Protein AF-A0A2V9NQ85-F1 (afdb_monomer)

Mean predicted aligned error: 3.35 Å

Structure (mmCIF, N/CA/C/O backbone):
data_AF-A0A2V9NQ85-F1
#
_entry.id   AF-A0A2V9NQ85-F1
#
loop_
_atom_site.group_PDB
_atom_site.id
_atom_site.type_symbol
_atom_site.label_atom_id
_atom_site.label_alt_id
_atom_site.label_comp_id
_atom_site.label_asym_id
_atom_site.label_entity_id
_atom_site.label_seq_id
_atom_site.pdbx_PDB_ins_code
_atom_site.Cartn_x
_atom_site.Cartn_y
_atom_site.Cartn_z
_atom_site.occupancy
_atom_site.B_iso_or_equiv
_atom_site.auth_seq_id
_atom_site.auth_comp_id
_atom_site.auth_asym_id
_atom_site.auth_atom_id
_atom_site.pdbx_PDB_model_num
ATOM 1 N N . MET A 1 1 ? 23.728 6.946 3.227 1.00 63.66 1 MET A N 1
ATOM 2 C CA . MET A 1 1 ? 22.488 6.745 2.443 1.00 63.66 1 MET A CA 1
ATOM 3 C C . MET A 1 1 ? 21.326 6.677 3.409 1.00 63.66 1 MET A C 1
ATOM 5 O O . MET A 1 1 ? 21.463 5.985 4.409 1.00 63.66 1 MET A O 1
ATOM 9 N N . GLN A 1 2 ? 20.232 7.388 3.137 1.00 77.81 2 GLN A N 1
ATOM 10 C CA . GLN A 1 2 ? 19.022 7.276 3.953 1.00 77.81 2 GLN A CA 1
ATOM 11 C C . GLN A 1 2 ? 18.371 5.898 3.761 1.00 77.81 2 GLN A C 1
ATOM 13 O O . GLN A 1 2 ? 18.317 5.391 2.633 1.00 77.81 2 GLN A O 1
ATOM 18 N N . ASN A 1 3 ? 17.895 5.286 4.845 1.00 91.94 3 ASN A N 1
ATOM 19 C CA . ASN A 1 3 ? 17.065 4.080 4.767 1.00 91.94 3 ASN A CA 1
ATOM 20 C C . ASN A 1 3 ? 15.614 4.441 4.376 1.00 91.94 3 ASN A C 1
ATOM 22 O O . ASN A 1 3 ? 15.276 5.618 4.226 1.00 91.94 3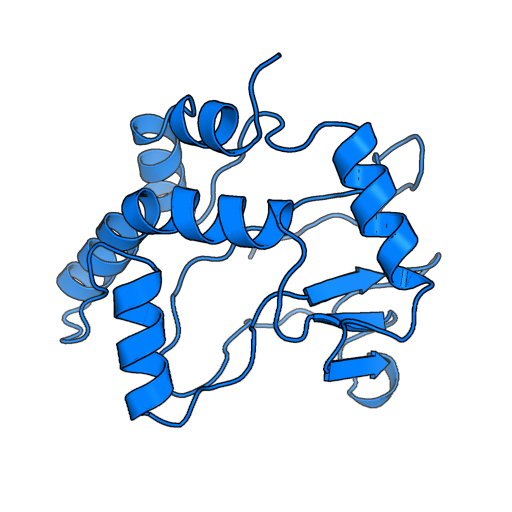 ASN A O 1
ATOM 26 N N . VAL A 1 4 ? 14.755 3.438 4.155 1.00 95.50 4 VAL A N 1
ATOM 27 C CA . VAL A 1 4 ? 13.366 3.695 3.727 1.00 95.50 4 VAL A CA 1
ATOM 28 C C . VAL A 1 4 ? 12.572 4.450 4.793 1.00 95.50 4 VAL A C 1
ATOM 30 O O . VAL A 1 4 ? 11.848 5.376 4.446 1.00 95.50 4 VAL A O 1
ATOM 33 N N . MET A 1 5 ? 12.780 4.141 6.076 1.00 96.12 5 MET A N 1
ATOM 34 C CA . MET A 1 5 ? 12.119 4.840 7.181 1.00 96.12 5 MET A CA 1
ATOM 35 C C . MET A 1 5 ? 12.434 6.337 7.161 1.00 96.12 5 MET A C 1
ATOM 37 O O . MET A 1 5 ? 11.526 7.153 7.242 1.00 96.12 5 MET A O 1
ATOM 41 N N . GLN A 1 6 ? 13.704 6.708 6.982 1.00 96.25 6 GLN A N 1
ATOM 42 C CA . GLN A 1 6 ? 14.136 8.105 6.911 1.00 96.25 6 GLN A CA 1
ATOM 43 C C . GLN A 1 6 ? 13.524 8.838 5.713 1.00 96.25 6 GLN A C 1
ATOM 45 O O . GLN A 1 6 ? 13.130 9.993 5.852 1.00 96.25 6 GLN A O 1
ATOM 50 N N . ARG A 1 7 ? 13.406 8.176 4.553 1.00 96.62 7 ARG A N 1
ATOM 51 C CA . ARG A 1 7 ? 12.732 8.762 3.382 1.00 96.62 7 ARG A CA 1
ATOM 52 C C . ARG A 1 7 ? 11.246 8.983 3.635 1.00 96.62 7 ARG A C 1
ATOM 54 O O . ARG A 1 7 ? 10.750 10.059 3.335 1.00 96.62 7 ARG A O 1
ATOM 61 N N . VAL A 1 8 ? 10.562 8.004 4.229 1.00 97.12 8 VAL A N 1
ATOM 62 C CA . VAL A 1 8 ? 9.136 8.103 4.580 1.00 97.12 8 VAL A CA 1
ATOM 63 C C . VAL A 1 8 ? 8.897 9.181 5.643 1.00 97.12 8 VAL A C 1
ATOM 65 O O . VAL A 1 8 ? 7.977 9.981 5.514 1.00 97.12 8 VAL A O 1
ATOM 68 N N . GLN A 1 9 ? 9.737 9.259 6.676 1.00 96.50 9 GLN A N 1
ATOM 69 C CA . GLN A 1 9 ? 9.652 10.300 7.708 1.00 96.50 9 GLN A CA 1
ATOM 70 C C . GLN A 1 9 ? 9.907 11.703 7.147 1.00 96.50 9 GLN A C 1
ATOM 72 O O . GLN A 1 9 ? 9.315 12.665 7.628 1.00 96.50 9 GLN A O 1
ATOM 77 N N . GLY A 1 10 ? 10.777 11.815 6.141 1.00 96.62 10 GLY A N 1
ATOM 78 C CA . GLY A 1 10 ? 11.121 13.074 5.481 1.00 96.62 10 GLY A CA 1
ATOM 79 C C . GLY A 1 10 ? 10.119 13.551 4.428 1.00 96.62 10 GLY A C 1
ATOM 80 O O . GLY A 1 10 ? 10.356 14.593 3.821 1.00 96.62 10 GLY A O 1
ATOM 81 N N . LEU A 1 11 ? 9.032 12.813 4.180 1.00 97.75 11 LEU A N 1
ATOM 82 C CA . LEU A 1 11 ? 7.970 13.255 3.278 1.00 97.75 11 LEU A CA 1
ATOM 83 C C . LEU A 1 11 ? 7.264 14.504 3.824 1.00 97.75 11 LEU A C 1
ATOM 85 O O . LEU A 1 11 ? 7.142 14.686 5.038 1.00 97.75 11 LEU A O 1
ATOM 89 N N . ASP A 1 12 ? 6.724 15.324 2.920 1.00 97.94 12 ASP A N 1
ATOM 90 C CA . ASP A 1 12 ? 5.837 16.438 3.269 1.00 97.94 12 ASP A CA 1
ATOM 91 C C . ASP A 1 12 ? 4.462 15.915 3.713 1.00 97.94 12 ASP A C 1
ATOM 93 O O 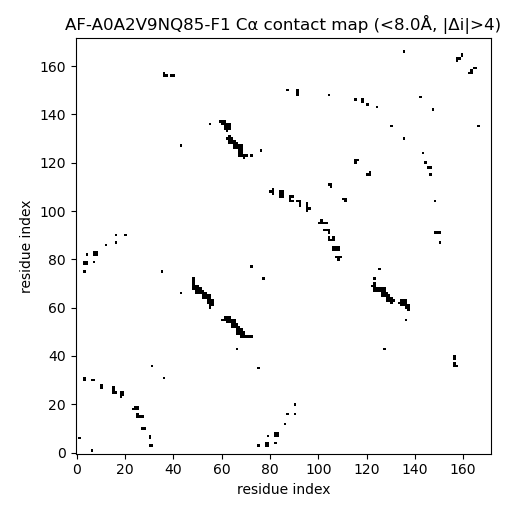. ASP A 1 12 ? 3.462 15.982 3.001 1.00 97.94 12 ASP A O 1
ATOM 97 N N . TRP A 1 13 ? 4.416 15.324 4.905 1.00 97.81 13 TRP A N 1
ATOM 98 C CA . TRP A 1 13 ? 3.191 14.776 5.472 1.00 97.81 13 TRP A CA 1
ATOM 99 C C . TRP A 1 13 ? 2.045 15.787 5.572 1.00 97.81 13 TRP A C 1
ATOM 101 O O . TRP A 1 13 ? 0.918 15.376 5.302 1.00 97.81 13 TRP A O 1
ATOM 111 N N . PRO A 1 14 ? 2.264 17.062 5.949 1.00 97.75 14 PRO A N 1
ATOM 112 C CA . PRO A 1 14 ? 1.222 18.080 5.853 1.00 97.75 14 PRO A CA 1
ATOM 113 C C . PRO A 1 14 ? 0.588 18.153 4.457 1.00 97.75 14 PRO A C 1
ATOM 115 O O . PRO A 1 14 ? -0.622 17.947 4.352 1.00 97.75 14 PRO A O 1
ATOM 118 N N . GLY A 1 15 ? 1.390 18.331 3.400 1.00 98.00 15 GLY A N 1
ATOM 119 C CA . GLY A 1 15 ? 0.887 18.413 2.025 1.00 98.00 15 GLY A CA 1
ATOM 120 C C . GLY A 1 15 ? 0.241 17.114 1.531 1.00 98.00 15 GLY A C 1
ATOM 121 O O . GLY A 1 15 ? -0.803 17.136 0.878 1.00 98.00 15 GLY A O 1
ATOM 122 N N . LEU A 1 16 ? 0.793 15.952 1.897 1.00 98.25 16 LEU A N 1
ATOM 123 C CA . LEU A 1 16 ? 0.200 14.654 1.552 1.00 98.25 16 LEU A CA 1
ATOM 124 C C . LEU A 1 16 ? -1.186 14.469 2.187 1.00 98.25 16 LEU A C 1
ATOM 126 O O . LEU A 1 16 ? -2.108 14.004 1.520 1.00 98.25 16 LEU A O 1
ATOM 130 N N . ARG A 1 17 ? -1.354 14.840 3.462 1.00 97.19 17 ARG A N 1
ATOM 131 C CA . ARG A 1 17 ? -2.651 14.746 4.154 1.00 97.19 17 ARG A CA 1
ATOM 132 C C . ARG A 1 17 ? -3.678 15.706 3.564 1.00 97.19 17 ARG A C 1
ATOM 134 O O . ARG A 1 17 ? -4.839 15.328 3.448 1.00 97.19 17 ARG A O 1
ATOM 141 N N . GLU A 1 18 ? -3.259 16.914 3.195 1.00 96.44 18 GLU A N 1
ATOM 142 C CA . GLU A 1 18 ? -4.117 17.889 2.516 1.00 96.44 18 GLU A CA 1
ATOM 143 C C . GLU A 1 18 ? -4.589 17.352 1.160 1.00 96.44 18 GLU A C 1
ATOM 145 O O . GLU A 1 18 ? -5.790 17.287 0.916 1.00 96.44 18 GLU A O 1
ATOM 150 N N . SER A 1 19 ? -3.677 16.827 0.333 1.00 97.69 19 SER A N 1
ATOM 151 C CA . SER A 1 19 ? -4.046 16.207 -0.948 1.00 97.69 19 SER A CA 1
ATOM 152 C C . SER A 1 19 ? -5.013 15.034 -0.767 1.00 97.69 19 SER A C 1
ATOM 154 O O . SER A 1 19 ? -5.989 14.933 -1.509 1.00 97.69 19 SER A O 1
ATOM 156 N N . ILE A 1 20 ? -4.792 14.168 0.232 1.00 97.19 20 ILE A N 1
ATOM 157 C CA . ILE A 1 20 ? -5.717 13.065 0.542 1.00 97.19 20 ILE A CA 1
ATOM 158 C C . ILE A 1 20 ? -7.100 13.606 0.930 1.00 97.19 20 ILE A C 1
ATOM 160 O O . ILE A 1 20 ? -8.105 13.068 0.476 1.00 97.19 20 ILE A O 1
ATOM 164 N N . GLN A 1 21 ? -7.170 14.671 1.732 1.00 93.31 21 GLN A N 1
ATOM 165 C CA . GLN A 1 21 ? -8.436 15.274 2.148 1.00 93.31 21 GLN A CA 1
ATOM 166 C C . GLN A 1 21 ? -9.206 15.903 0.978 1.00 93.31 21 GLN A C 1
ATOM 168 O O . GLN A 1 21 ? -10.430 15.809 0.942 1.00 93.31 21 GLN A O 1
ATOM 173 N N . GLU A 1 22 ? -8.511 16.560 0.051 1.00 94.56 22 GLU A N 1
ATOM 174 C CA . GLU A 1 22 ? -9.139 17.272 -1.067 1.00 94.56 22 GLU A CA 1
ATOM 175 C C . GLU A 1 22 ? -9.491 16.358 -2.243 1.00 94.56 22 GLU A C 1
ATOM 177 O O . GLU A 1 22 ? -10.507 16.564 -2.905 1.00 94.56 22 GLU A O 1
ATOM 182 N N . LYS A 1 23 ? -8.634 15.372 -2.531 1.00 95.19 23 LYS A N 1
ATOM 183 C CA . LYS A 1 23 ? -8.684 14.581 -3.772 1.00 95.19 23 LYS A CA 1
ATOM 184 C C . LYS A 1 23 ? -8.954 13.099 -3.542 1.00 95.19 23 LYS A C 1
ATOM 186 O O . LYS A 1 23 ? -9.164 12.374 -4.505 1.00 95.19 23 LYS A O 1
ATOM 191 N N . GLY A 1 24 ? -8.878 12.627 -2.299 1.00 94.56 24 GLY A N 1
ATOM 192 C CA . GLY A 1 24 ? -8.937 11.202 -1.962 1.00 94.56 24 GLY A CA 1
ATOM 193 C C . GLY A 1 24 ? -7.619 10.444 -2.170 1.00 94.56 24 GLY A C 1
ATOM 194 O O . GLY A 1 24 ? -7.551 9.258 -1.861 1.00 94.56 24 GLY A O 1
ATOM 195 N N . TYR A 1 25 ? -6.556 11.099 -2.655 1.00 97.38 25 TYR A N 1
ATOM 196 C CA . TYR A 1 25 ? -5.240 10.484 -2.858 1.00 97.38 25 TYR A CA 1
ATOM 197 C C . TYR A 1 25 ? -4.090 11.496 -2.764 1.00 97.38 25 TYR A C 1
ATOM 199 O O . TYR A 1 25 ? -4.280 12.712 -2.843 1.00 97.38 25 TYR A O 1
ATOM 207 N N . ALA A 1 26 ? -2.868 10.982 -2.633 1.00 97.56 26 ALA A N 1
ATOM 208 C CA . ALA A 1 26 ? -1.643 11.763 -2.754 1.00 97.56 26 ALA A CA 1
ATOM 209 C C . ALA A 1 26 ? -0.545 10.955 -3.452 1.00 97.56 26 ALA A C 1
ATOM 211 O O . ALA A 1 26 ? -0.527 9.726 -3.388 1.00 97.56 26 ALA A O 1
ATOM 212 N N . LEU A 1 27 ? 0.382 11.665 -4.093 1.00 96.94 27 LEU A N 1
ATOM 213 C CA . LEU A 1 27 ? 1.588 11.092 -4.683 1.00 96.94 27 LEU A CA 1
ATOM 214 C C . LEU A 1 27 ? 2.791 11.499 -3.841 1.00 96.94 27 LEU A C 1
ATOM 216 O O . LEU A 1 27 ? 2.928 12.664 -3.468 1.00 96.94 27 LEU A O 1
ATOM 220 N N . THR A 1 28 ? 3.671 10.546 -3.556 1.00 96.44 28 THR A N 1
ATOM 221 C CA . THR A 1 28 ? 4.931 10.810 -2.859 1.00 96.44 28 THR A CA 1
ATOM 222 C C . THR A 1 28 ? 6.082 10.867 -3.862 1.00 96.44 28 THR A C 1
ATOM 224 O O . THR A 1 28 ? 6.016 10.219 -4.909 1.00 96.44 28 THR A O 1
ATOM 227 N N . PRO A 1 29 ? 7.193 11.540 -3.526 1.00 95.00 29 PRO A N 1
ATOM 228 C CA . PRO A 1 29 ? 8.494 11.192 -4.084 1.00 95.00 29 PRO A CA 1
ATOM 229 C C . PRO A 1 29 ? 8.828 9.704 -3.877 1.00 95.00 29 PRO A C 1
ATOM 231 O O . PRO A 1 29 ? 8.170 8.992 -3.111 1.00 95.00 29 PRO A O 1
ATOM 234 N N . GLU A 1 30 ? 9.892 9.237 -4.524 1.00 94.38 30 GLU A N 1
ATOM 235 C CA . GLU A 1 30 ? 10.368 7.859 -4.391 1.00 94.38 30 GLU A CA 1
ATOM 236 C C . GLU A 1 30 ? 10.716 7.502 -2.935 1.00 94.38 30 GLU A C 1
ATOM 238 O O . GLU A 1 30 ? 11.624 8.065 -2.317 1.00 94.38 30 GLU A O 1
ATOM 243 N N . VAL A 1 31 ? 10.019 6.506 -2.386 1.00 96.00 31 VAL A N 1
ATOM 244 C CA . VAL A 1 31 ? 10.309 5.947 -1.052 1.00 96.00 31 VAL A CA 1
ATOM 245 C C . VAL A 1 31 ? 11.206 4.706 -1.127 1.00 96.00 31 VAL A C 1
ATOM 247 O O . VAL A 1 31 ? 11.989 4.426 -0.210 1.00 96.00 31 VAL A O 1
ATOM 250 N N . LEU A 1 32 ? 11.146 3.981 -2.244 1.00 96.88 32 LEU A N 1
ATOM 251 C CA . LEU A 1 32 ? 11.956 2.803 -2.533 1.00 96.88 32 LEU A CA 1
ATOM 252 C C . LEU A 1 32 ? 13.062 3.157 -3.522 1.00 96.88 32 LEU A C 1
ATOM 254 O O . LEU A 1 32 ? 12.835 3.842 -4.508 1.00 96.88 32 LEU A O 1
ATOM 258 N N . THR A 1 33 ? 14.266 2.649 -3.273 1.00 96.06 33 THR A N 1
ATOM 259 C CA . THR A 1 33 ? 15.340 2.693 -4.275 1.00 96.06 33 THR A CA 1
ATOM 260 C C . THR A 1 33 ? 15.120 1.635 -5.351 1.00 96.06 33 THR A C 1
ATOM 262 O O . THR A 1 33 ? 14.574 0.570 -5.062 1.00 96.06 33 THR A O 1
ATOM 265 N N . ALA A 1 34 ? 15.698 1.835 -6.537 1.00 95.50 34 ALA A N 1
ATOM 266 C CA . ALA A 1 34 ? 15.687 0.834 -7.607 1.00 95.50 34 ALA A CA 1
ATOM 267 C C . ALA A 1 34 ? 16.194 -0.554 -7.154 1.00 95.50 34 ALA A C 1
ATOM 269 O O . ALA A 1 34 ? 15.674 -1.583 -7.577 1.00 95.50 34 ALA A O 1
ATOM 270 N N . LYS A 1 35 ? 17.182 -0.607 -6.243 1.00 96.00 35 LYS A N 1
ATOM 271 C CA . LYS A 1 35 ? 17.661 -1.874 -5.659 1.00 96.00 35 LYS A CA 1
ATOM 272 C C . LYS A 1 35 ? 16.585 -2.560 -4.810 1.00 96.00 35 LYS A C 1
ATOM 274 O O . LYS A 1 35 ? 16.467 -3.778 -4.863 1.00 96.00 35 LYS A O 1
ATOM 279 N N . GLN A 1 36 ? 15.827 -1.799 -4.021 1.00 97.12 36 GLN A N 1
ATOM 280 C CA . GLN A 1 36 ? 14.734 -2.345 -3.212 1.00 97.12 36 GLN A CA 1
ATOM 281 C C . GLN A 1 36 ? 13.558 -2.782 -4.089 1.00 97.12 36 GLN A C 1
ATOM 283 O O . GLN A 1 36 ? 13.001 -3.841 -3.826 1.00 97.12 36 GLN A O 1
ATOM 288 N N . CYS A 1 37 ? 13.229 -2.027 -5.144 1.00 97.69 37 CYS A N 1
ATOM 289 C CA . CYS A 1 37 ? 12.210 -2.430 -6.115 1.00 97.69 37 CYS A CA 1
ATOM 290 C C . CYS A 1 37 ? 12.574 -3.766 -6.770 1.00 97.69 37 CYS A C 1
ATOM 292 O O . CYS A 1 37 ? 11.791 -4.705 -6.680 1.00 97.69 37 CYS A O 1
ATOM 294 N N . ARG A 1 38 ? 13.796 -3.901 -7.308 1.00 96.12 38 ARG A N 1
ATOM 295 C CA . ARG A 1 38 ? 14.276 -5.173 -7.880 1.00 96.12 38 ARG A CA 1
ATOM 296 C C . ARG A 1 38 ? 14.216 -6.326 -6.884 1.00 96.12 38 ARG A C 1
ATOM 298 O O . ARG A 1 38 ? 13.689 -7.377 -7.215 1.00 96.12 38 ARG A O 1
ATOM 305 N N . GLY A 1 39 ? 14.676 -6.105 -5.651 1.00 96.12 39 GLY A N 1
ATOM 306 C CA . GLY A 1 39 ? 14.614 -7.132 -4.612 1.00 96.12 39 GLY A CA 1
ATOM 307 C C . GLY A 1 39 ? 13.185 -7.589 -4.302 1.00 96.12 39 GLY A C 1
ATOM 308 O O . GLY A 1 39 ? 12.976 -8.769 -4.063 1.00 96.12 39 GLY A O 1
ATOM 309 N N . LEU A 1 40 ? 12.194 -6.690 -4.334 1.00 96.94 40 LEU A N 1
ATOM 310 C CA . LEU A 1 40 ? 10.783 -7.053 -4.161 1.00 96.94 40 LEU A CA 1
ATOM 311 C C . LEU A 1 40 ? 10.209 -7.780 -5.384 1.00 96.94 40 LEU A C 1
ATOM 313 O O . LEU A 1 40 ? 9.452 -8.730 -5.208 1.00 96.94 40 LEU A O 1
ATOM 317 N N . VAL A 1 41 ? 10.581 -7.369 -6.600 1.00 96.06 41 VAL A N 1
ATOM 318 C CA . VAL A 1 41 ? 10.183 -8.045 -7.848 1.00 96.06 41 VAL A CA 1
ATOM 319 C C . VAL A 1 41 ? 10.708 -9.481 -7.877 1.00 96.06 41 VAL A C 1
ATOM 321 O O . VAL A 1 41 ? 9.953 -10.405 -8.166 1.00 96.06 41 VAL A O 1
ATOM 324 N N . GLU A 1 42 ? 11.972 -9.691 -7.500 1.00 95.38 42 GLU A N 1
ATOM 325 C CA . GLU A 1 42 ? 12.601 -11.017 -7.442 1.00 95.38 42 GLU A CA 1
ATOM 326 C C . GLU A 1 42 ? 11.866 -11.978 -6.492 1.00 95.38 42 GLU A C 1
ATOM 328 O O . GLU A 1 42 ? 11.811 -13.178 -6.761 1.00 95.38 42 GLU A O 1
ATOM 333 N N . LEU A 1 43 ? 11.228 -11.469 -5.425 1.00 94.69 43 LEU A N 1
ATOM 334 C CA . LEU A 1 43 ? 10.423 -12.305 -4.529 1.00 94.69 43 LEU A CA 1
ATOM 335 C C . LEU A 1 43 ? 9.227 -12.939 -5.239 1.00 94.69 43 LEU A C 1
ATOM 337 O O . LEU A 1 43 ? 8.819 -14.017 -4.829 1.00 94.69 43 LEU A O 1
ATOM 341 N N . TYR A 1 44 ? 8.669 -12.333 -6.294 1.00 91.75 44 TYR A N 1
ATOM 342 C CA . TYR A 1 44 ? 7.508 -12.902 -6.987 1.00 91.75 44 TYR A CA 1
ATOM 343 C C . TYR A 1 44 ? 7.787 -14.310 -7.538 1.00 91.75 44 TYR A C 1
ATOM 345 O O . TYR A 1 44 ? 6.904 -15.172 -7.511 1.00 91.75 44 TYR A O 1
ATOM 353 N N . GLY A 1 45 ? 9.023 -14.560 -7.985 1.00 89.19 45 GLY A N 1
ATOM 354 C CA . GLY A 1 45 ? 9.475 -15.864 -8.480 1.00 89.19 45 GLY A CA 1
ATOM 355 C C . GLY A 1 45 ? 9.696 -16.915 -7.387 1.00 89.19 45 GLY A C 1
ATOM 356 O O . GLY A 1 45 ? 9.864 -18.091 -7.700 1.00 89.19 45 GLY A O 1
ATOM 357 N N . CYS A 1 46 ? 9.677 -16.519 -6.114 1.00 87.31 46 CYS A N 1
ATOM 358 C CA . CYS A 1 46 ? 9.806 -17.419 -4.976 1.00 87.31 46 CYS A CA 1
ATOM 359 C C . CYS A 1 46 ? 8.422 -17.879 -4.494 1.00 87.31 46 CYS A C 1
ATOM 361 O O . CYS A 1 46 ? 7.498 -17.080 -4.333 1.00 87.31 46 CYS A O 1
ATOM 363 N N . ASP A 1 47 ? 8.280 -19.171 -4.194 1.00 79.19 47 ASP A N 1
ATOM 364 C CA . ASP A 1 47 ? 7.052 -19.700 -3.577 1.00 79.19 47 ASP A CA 1
ATOM 365 C C . ASP A 1 47 ? 7.033 -19.523 -2.050 1.00 79.19 47 ASP A C 1
ATOM 367 O O . ASP A 1 47 ? 5.978 -19.564 -1.420 1.00 79.19 47 ASP A O 1
ATOM 371 N N . GLN A 1 48 ? 8.197 -19.296 -1.436 1.00 87.50 48 GLN A N 1
ATOM 372 C CA . GLN A 1 48 ? 8.313 -19.039 -0.001 1.00 87.50 48 GLN A CA 1
ATOM 373 C C . GLN A 1 48 ? 7.984 -17.578 0.332 1.00 87.50 48 GLN A C 1
ATOM 375 O O . GLN A 1 48 ? 8.295 -16.670 -0.434 1.00 87.50 48 GLN A O 1
ATOM 380 N N . GLY A 1 49 ? 7.395 -17.344 1.509 1.00 92.50 49 GLY A N 1
ATOM 381 C CA . GLY A 1 49 ? 7.082 -15.996 2.002 1.00 92.50 49 GLY A CA 1
ATOM 382 C C . GLY A 1 49 ? 5.721 -15.449 1.565 1.00 92.50 49 GLY A C 1
ATOM 383 O O . GLY A 1 49 ? 5.402 -14.303 1.877 1.00 92.50 49 GLY A O 1
ATOM 384 N N . PHE A 1 50 ? 4.899 -16.262 0.896 1.00 96.69 50 PHE A N 1
ATOM 385 C CA . PHE A 1 50 ? 3.523 -15.926 0.539 1.00 96.69 50 PHE A CA 1
ATOM 386 C C . PHE A 1 50 ? 2.548 -16.936 1.133 1.00 96.69 50 PHE A C 1
ATOM 388 O O . PHE A 1 50 ? 2.774 -18.142 1.078 1.00 96.69 50 PHE A O 1
ATOM 395 N N . ARG A 1 51 ? 1.424 -16.450 1.665 1.00 95.44 51 ARG A N 1
ATOM 396 C CA . ARG A 1 51 ? 0.378 -17.319 2.230 1.00 95.44 51 ARG A CA 1
ATOM 397 C C . ARG A 1 51 ? -0.668 -17.751 1.208 1.00 95.44 51 ARG A C 1
ATOM 399 O O . ARG A 1 51 ? -1.434 -18.676 1.463 1.00 95.44 51 ARG A O 1
ATOM 406 N N . SER A 1 52 ? -0.774 -17.032 0.094 1.00 94.06 52 SER A N 1
ATOM 407 C CA . SER A 1 52 ? -1.723 -17.346 -0.970 1.00 94.06 52 SER A CA 1
ATOM 408 C C . SER A 1 52 ? -1.337 -16.665 -2.275 1.00 94.06 52 SER A C 1
ATOM 410 O O . SER A 1 52 ? -0.856 -15.533 -2.278 1.00 94.06 52 SER A O 1
ATOM 412 N N . HIS A 1 53 ? -1.628 -17.345 -3.380 1.00 94.94 53 HIS A N 1
ATOM 413 C CA . HIS A 1 53 ? -1.475 -16.861 -4.750 1.00 94.94 53 HIS A CA 1
ATOM 414 C C . HIS A 1 53 ? -2.841 -16.874 -5.423 1.00 94.94 53 HIS A C 1
ATOM 416 O O . HIS A 1 53 ? -3.546 -17.884 -5.400 1.00 94.94 53 HIS A O 1
ATOM 422 N N . ILE A 1 54 ? -3.227 -15.735 -5.978 1.00 92.94 54 ILE A N 1
ATOM 423 C CA . ILE A 1 54 ? -4.507 -15.532 -6.632 1.00 92.94 54 ILE A CA 1
ATOM 424 C C . ILE A 1 54 ? -4.272 -15.307 -8.120 1.00 92.94 54 ILE A C 1
ATOM 426 O O . ILE A 1 54 ? -3.563 -14.387 -8.518 1.00 92.94 54 ILE A O 1
ATOM 430 N N . VAL A 1 55 ? -4.926 -16.135 -8.933 1.00 92.62 55 VAL A N 1
ATOM 431 C CA . VAL A 1 55 ? -5.009 -15.974 -10.389 1.00 92.62 55 VAL A CA 1
ATOM 432 C C . VAL A 1 55 ? -6.337 -15.291 -10.703 1.00 92.62 55 VAL A C 1
ATOM 434 O O . VAL A 1 55 ? -7.398 -15.913 -10.593 1.00 92.62 55 VAL A O 1
ATOM 437 N N . MET A 1 56 ? -6.293 -14.003 -11.047 1.00 90.25 56 MET A N 1
ATOM 438 C CA . MET A 1 56 ? -7.457 -13.100 -11.083 1.00 90.25 56 MET A CA 1
ATOM 439 C C . MET A 1 56 ? -8.562 -13.573 -12.031 1.00 90.25 56 MET A C 1
ATOM 441 O O . MET A 1 56 ? -9.750 -13.442 -11.724 1.00 90.25 56 MET A O 1
ATOM 445 N N . GLN A 1 57 ? -8.178 -14.206 -13.141 1.00 88.62 57 GLN A N 1
ATOM 446 C CA . GLN A 1 57 ? -9.077 -14.745 -14.161 1.00 88.62 57 GLN A CA 1
ATOM 447 C C . GLN A 1 57 ? -10.058 -15.766 -13.570 1.00 88.62 57 GLN A C 1
ATOM 449 O O . GLN A 1 57 ? -11.199 -15.860 -14.020 1.00 88.62 57 GLN A O 1
ATOM 454 N N . ARG A 1 58 ? -9.644 -16.511 -12.534 1.00 85.31 58 ARG A N 1
ATOM 455 C CA . ARG A 1 58 ? -10.495 -17.508 -11.864 1.00 85.31 58 ARG A CA 1
ATOM 456 C C . ARG A 1 58 ? -11.625 -16.871 -11.059 1.00 85.31 58 ARG A C 1
ATOM 458 O O . ARG A 1 58 ? -12.659 -17.501 -10.865 1.00 85.31 58 ARG A O 1
ATOM 465 N N . TYR A 1 59 ? -11.435 -15.628 -10.626 1.00 81.12 59 TYR A N 1
ATOM 466 C CA . TYR A 1 59 ? -12.349 -14.900 -9.748 1.00 81.12 59 TYR A CA 1
ATOM 467 C C . TYR A 1 59 ? -13.070 -13.747 -10.457 1.00 81.12 59 TYR A C 1
ATOM 469 O O . TYR A 1 59 ? -13.812 -13.008 -9.821 1.00 81.12 59 TYR A O 1
ATOM 477 N N . ARG A 1 60 ? -12.885 -13.604 -11.781 1.00 83.62 60 ARG A N 1
ATOM 478 C CA . ARG A 1 60 ? -13.414 -12.489 -12.593 1.00 83.62 60 ARG A CA 1
ATOM 479 C C . ARG A 1 60 ? -12.933 -11.108 -12.123 1.00 83.62 60 ARG A C 1
ATOM 481 O O . ARG A 1 60 ? -13.580 -10.103 -12.398 1.00 83.62 60 ARG A O 1
ATOM 488 N N . PHE A 1 61 ? -11.770 -11.056 -11.476 1.00 85.69 61 PHE A N 1
ATOM 489 C CA . PHE A 1 61 ? -11.123 -9.808 -11.053 1.00 85.69 61 PHE A CA 1
ATOM 490 C C . PHE A 1 61 ? -10.306 -9.149 -12.171 1.00 85.69 61 PHE A C 1
ATOM 492 O O . PHE A 1 61 ? -9.668 -8.131 -11.950 1.00 85.69 61 PHE A O 1
ATOM 499 N N . GLY A 1 62 ? -10.319 -9.718 -13.376 1.00 90.50 62 GLY A N 1
ATOM 500 C CA . GLY A 1 62 ? -9.555 -9.241 -14.523 1.00 90.50 62 GLY A CA 1
ATOM 501 C C . GLY A 1 62 ? -8.551 -10.288 -14.985 1.00 90.50 62 GLY A C 1
ATOM 502 O O . GLY A 1 62 ? -8.807 -11.493 -14.886 1.00 90.50 62 GLY A O 1
ATOM 503 N N . ARG A 1 63 ? -7.413 -9.832 -15.504 1.00 93.88 63 ARG A N 1
ATOM 504 C CA . ARG A 1 63 ? -6.342 -10.675 -16.040 1.00 93.88 63 ARG A CA 1
ATOM 505 C C . ARG A 1 63 ? -5.021 -10.296 -15.388 1.00 93.88 63 ARG A C 1
ATOM 507 O O . ARG A 1 63 ? -4.498 -9.225 -15.649 1.00 93.88 63 ARG A O 1
ATOM 514 N N . GLY A 1 64 ? -4.477 -11.187 -14.576 1.00 93.81 64 GLY A N 1
ATOM 515 C CA . GLY A 1 64 ? -3.268 -10.925 -13.809 1.00 93.81 64 GLY A CA 1
ATOM 516 C C . GLY A 1 64 ? -3.201 -11.837 -12.601 1.00 93.81 64 GLY A C 1
ATOM 517 O O . GLY A 1 64 ? -4.052 -12.713 -12.406 1.00 93.81 64 GLY A O 1
ATOM 518 N N . GLU A 1 65 ? -2.183 -11.634 -11.788 1.00 94.31 65 GLU A N 1
ATOM 519 C CA . GLU A 1 65 ? -1.949 -12.451 -10.615 1.00 94.31 65 GLU A CA 1
ATOM 520 C C . GLU A 1 65 ? -1.480 -11.591 -9.452 1.00 94.31 65 GLU A C 1
ATOM 522 O O . GLU A 1 65 ? -0.859 -10.544 -9.628 1.00 94.31 65 GLU A O 1
ATOM 527 N N . TYR A 1 66 ? -1.767 -12.037 -8.236 1.00 93.88 66 TYR A N 1
ATOM 528 C CA . TYR A 1 66 ? -1.179 -11.427 -7.056 1.00 93.88 66 TYR A CA 1
ATOM 529 C C . TYR A 1 66 ? -0.914 -12.457 -5.969 1.00 93.88 66 TYR A C 1
ATOM 531 O O . TYR A 1 66 ? -1.644 -13.439 -5.811 1.00 93.88 66 TYR A O 1
ATOM 539 N N . LYS A 1 67 ? 0.146 -12.230 -5.196 1.00 96.19 67 LYS A N 1
ATOM 540 C CA . LYS A 1 67 ? 0.521 -13.069 -4.058 1.00 96.19 67 LYS A CA 1
ATOM 541 C C . LYS A 1 67 ? 0.448 -12.248 -2.773 1.00 96.19 67 LYS A C 1
ATOM 543 O O . LYS A 1 67 ? 1.038 -11.174 -2.693 1.00 96.19 67 LYS A O 1
ATOM 548 N N . TYR A 1 68 ? -0.260 -12.744 -1.761 1.00 96.81 68 TYR A N 1
ATOM 549 C CA . TYR A 1 68 ? -0.252 -12.135 -0.426 1.00 96.81 68 TYR A CA 1
ATOM 550 C C . TYR A 1 68 ? 0.968 -12.613 0.343 1.00 96.81 68 TYR A C 1
ATOM 552 O O . TYR A 1 68 ? 1.145 -13.824 0.504 1.00 96.81 68 TYR A O 1
ATOM 560 N N . PHE A 1 69 ? 1.761 -11.682 0.867 1.00 97.50 69 PHE A N 1
ATOM 561 C CA . PHE A 1 69 ? 2.870 -12.026 1.749 1.00 97.50 69 PHE A CA 1
ATOM 562 C C . PHE A 1 69 ? 2.361 -12.754 3.000 1.00 97.50 69 PHE A C 1
ATOM 564 O O . PHE A 1 69 ? 1.249 -12.504 3.481 1.00 97.50 69 PHE A O 1
ATOM 571 N N . ASP A 1 70 ? 3.180 -13.659 3.525 1.00 97.00 70 ASP A N 1
ATOM 572 C CA . ASP A 1 70 ? 3.004 -14.228 4.858 1.00 97.00 70 ASP A CA 1
ATOM 573 C C . ASP A 1 70 ? 3.936 -13.556 5.871 1.00 97.00 70 ASP A C 1
ATOM 575 O O . ASP A 1 70 ? 4.850 -12.817 5.506 1.00 97.00 70 ASP A O 1
ATOM 579 N N . TYR A 1 71 ? 3.700 -13.792 7.157 1.00 95.69 71 TYR A N 1
ATOM 580 C CA . TYR A 1 71 ? 4.643 -13.399 8.195 1.00 95.69 71 TYR A CA 1
ATOM 581 C C . TYR A 1 71 ? 5.825 -14.387 8.282 1.00 95.69 71 TYR A C 1
ATOM 583 O O . TYR A 1 71 ? 5.608 -15.594 8.197 1.00 95.69 71 TYR A O 1
ATOM 591 N N . PRO A 1 72 ? 7.059 -13.909 8.545 1.00 95.81 72 PRO A N 1
ATOM 592 C CA . PRO A 1 72 ? 7.458 -12.503 8.641 1.00 95.8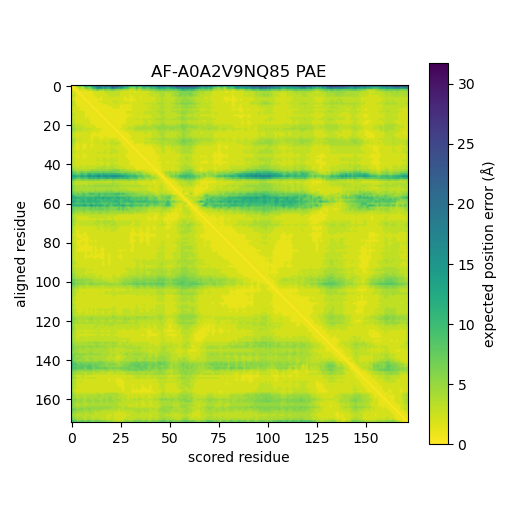1 72 PRO A CA 1
ATOM 593 C C . PRO A 1 72 ? 7.484 -11.808 7.269 1.00 95.81 72 PRO A C 1
ATOM 595 O O . PRO A 1 72 ? 7.841 -12.410 6.262 1.00 95.81 72 PRO A O 1
ATOM 598 N N . LEU A 1 73 ? 7.142 -10.515 7.249 1.00 97.44 73 LEU A N 1
ATOM 599 C CA . LEU A 1 73 ? 7.182 -9.712 6.024 1.00 97.44 73 LEU A CA 1
ATOM 600 C C . LEU A 1 73 ? 8.624 -9.385 5.605 1.00 97.44 73 LEU A C 1
ATOM 602 O O . LEU A 1 73 ? 9.498 -9.283 6.472 1.00 97.44 73 LEU A O 1
ATOM 606 N N . PRO A 1 74 ? 8.873 -9.103 4.308 1.00 96.75 74 PRO A N 1
ATOM 607 C CA . PRO A 1 74 ? 10.116 -8.470 3.886 1.00 96.75 74 PRO A CA 1
ATOM 608 C C . PRO A 1 74 ? 10.362 -7.186 4.701 1.00 96.75 74 PRO A C 1
ATOM 610 O O . PRO A 1 74 ? 9.439 -6.369 4.806 1.00 96.75 74 PRO A O 1
ATOM 613 N N . PRO A 1 75 ? 11.574 -6.959 5.250 1.00 96.69 75 PRO A N 1
ATOM 614 C CA . PRO A 1 75 ? 11.828 -5.848 6.172 1.00 96.69 75 PRO A CA 1
ATOM 615 C C . PRO A 1 75 ? 11.382 -4.484 5.639 1.00 96.69 75 PRO A C 1
ATOM 617 O O . PRO A 1 75 ? 10.691 -3.745 6.329 1.00 96.69 75 PRO A O 1
ATOM 620 N N . VAL A 1 76 ? 11.657 -4.199 4.362 1.00 97.25 76 VAL A N 1
ATOM 621 C CA . VAL A 1 76 ? 11.262 -2.937 3.716 1.00 97.25 76 VAL A CA 1
ATOM 622 C C . VAL A 1 76 ? 9.739 -2.728 3.688 1.00 97.25 76 VAL A C 1
ATOM 624 O O . VAL A 1 76 ? 9.272 -1.605 3.849 1.00 97.25 76 VAL A O 1
ATOM 627 N N . VAL A 1 77 ? 8.953 -3.799 3.529 1.00 97.75 77 VAL A N 1
ATOM 628 C CA . VAL A 1 77 ? 7.482 -3.738 3.521 1.00 97.75 77 VAL A CA 1
ATOM 629 C C . VAL A 1 77 ? 6.959 -3.499 4.936 1.00 97.75 77 VAL A C 1
ATOM 631 O O . VAL A 1 77 ? 6.030 -2.714 5.121 1.00 97.75 77 VAL A O 1
ATOM 634 N N . GLN A 1 78 ? 7.556 -4.149 5.941 1.00 97.81 78 GLN A N 1
ATOM 635 C CA . GLN A 1 78 ? 7.212 -3.918 7.345 1.00 97.81 78 GLN A CA 1
ATOM 636 C C . GLN A 1 78 ? 7.515 -2.467 7.750 1.00 97.81 78 GLN A C 1
ATOM 638 O O . GLN A 1 78 ? 6.624 -1.781 8.247 1.00 97.81 78 GLN A O 1
ATOM 643 N N . GLU A 1 79 ? 8.724 -1.984 7.454 1.00 97.50 79 GLU A N 1
ATOM 644 C CA . GLU A 1 79 ? 9.186 -0.633 7.786 1.00 97.50 79 GLU A CA 1
ATOM 645 C C . GLU A 1 79 ? 8.296 0.453 7.167 1.00 97.50 79 GLU A C 1
ATOM 647 O O . GLU A 1 79 ? 7.917 1.399 7.856 1.00 97.50 79 GLU A O 1
ATOM 652 N N . ILE A 1 80 ? 7.903 0.315 5.893 1.00 97.50 80 ILE A N 1
ATOM 653 C CA . ILE A 1 80 ? 6.974 1.257 5.245 1.00 97.50 80 ILE A CA 1
ATOM 654 C C . ILE A 1 80 ? 5.637 1.299 5.988 1.00 97.50 80 ILE A C 1
ATOM 656 O O . ILE A 1 80 ? 5.147 2.381 6.305 1.00 97.50 80 ILE A O 1
ATOM 660 N N . ARG A 1 81 ? 5.046 0.140 6.301 1.00 97.56 81 ARG A N 1
ATOM 661 C CA . ARG A 1 81 ? 3.730 0.074 6.960 1.00 97.56 81 ARG A CA 1
ATOM 662 C C . ARG A 1 81 ? 3.755 0.709 8.340 1.00 97.56 81 ARG A C 1
ATOM 664 O O . ARG A 1 81 ? 2.874 1.501 8.661 1.00 97.56 81 ARG A O 1
ATOM 671 N N . GLU A 1 82 ? 4.761 0.370 9.136 1.00 97.94 82 GLU A N 1
ATOM 672 C CA . GLU A 1 82 ? 4.916 0.903 10.487 1.00 97.94 82 GLU A CA 1
ATOM 673 C C . GLU A 1 82 ? 5.200 2.404 10.481 1.00 97.94 82 GLU A C 1
ATOM 675 O O . GLU A 1 82 ? 4.687 3.117 11.339 1.00 97.94 82 GLU A O 1
ATOM 680 N N . THR A 1 83 ? 5.967 2.892 9.503 1.00 98.00 83 THR A N 1
ATOM 681 C CA . THR A 1 83 ? 6.351 4.308 9.431 1.00 98.00 83 THR A CA 1
ATOM 682 C C . THR A 1 83 ? 5.233 5.178 8.854 1.00 98.00 83 THR A C 1
ATOM 684 O O . THR A 1 83 ? 5.003 6.275 9.351 1.00 98.00 83 THR A O 1
ATOM 687 N N . CYS A 1 84 ? 4.498 4.711 7.841 1.00 97.88 84 CYS A N 1
ATOM 688 C CA . CYS A 1 84 ? 3.396 5.473 7.244 1.00 97.88 84 CYS A CA 1
ATOM 689 C C . CYS A 1 84 ? 2.168 5.543 8.161 1.00 97.88 84 CYS A C 1
ATOM 691 O O . CYS A 1 84 ? 1.493 6.571 8.212 1.00 97.88 84 CYS A O 1
ATOM 693 N N . PHE A 1 85 ? 1.855 4.460 8.880 1.00 98.44 85 PHE A N 1
ATOM 694 C CA . PHE A 1 85 ? 0.591 4.338 9.610 1.00 98.44 85 PHE A CA 1
ATOM 695 C C . PHE A 1 85 ? 0.321 5.484 10.610 1.00 98.44 85 PHE A C 1
ATOM 697 O O . PHE A 1 85 ? -0.764 6.062 10.526 1.00 98.44 85 PHE A O 1
ATOM 704 N N . PRO A 1 86 ? 1.262 5.903 11.485 1.00 98.00 86 PRO A N 1
ATOM 705 C CA . PRO A 1 86 ? 1.031 7.004 12.427 1.00 98.00 86 PRO A CA 1
ATOM 706 C C . PRO A 1 86 ? 0.700 8.340 11.755 1.00 98.00 86 PRO A C 1
ATOM 708 O O . PRO A 1 86 ? 0.046 9.195 12.348 1.00 98.00 86 PRO A O 1
ATOM 711 N N . HIS A 1 87 ? 1.135 8.540 10.509 1.00 97.56 87 HIS A N 1
ATOM 712 C CA . HIS A 1 87 ? 0.830 9.751 9.755 1.00 97.56 87 HIS A CA 1
ATOM 713 C C . HIS A 1 87 ? -0.526 9.697 9.042 1.00 97.56 87 HIS A C 1
ATOM 715 O O . HIS A 1 87 ? -1.090 10.756 8.756 1.00 97.56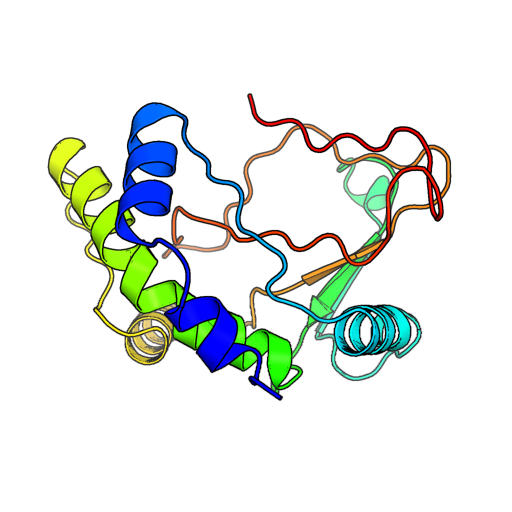 87 HIS A O 1
ATOM 721 N N . LEU A 1 88 ? -1.042 8.494 8.769 1.00 97.94 88 LEU A N 1
ATOM 722 C CA . LEU A 1 88 ? -2.304 8.255 8.064 1.00 97.94 88 LEU A CA 1
ATOM 723 C C . LEU A 1 88 ? -3.485 8.042 9.022 1.00 97.94 88 LEU A C 1
ATOM 725 O O . LEU A 1 88 ? -4.600 8.461 8.718 1.00 97.94 88 LEU A O 1
ATOM 729 N N . ALA A 1 89 ? -3.261 7.441 10.194 1.00 98.00 89 ALA A N 1
ATOM 730 C CA . ALA A 1 89 ? -4.313 7.198 11.183 1.00 98.00 89 ALA A CA 1
ATOM 731 C C . ALA A 1 89 ? -5.083 8.474 11.598 1.00 98.00 89 ALA A C 1
ATOM 733 O O . ALA A 1 89 ? -6.311 8.414 11.672 1.00 98.00 89 ALA A O 1
ATOM 734 N N . PRO A 1 90 ? -4.445 9.653 11.780 1.00 96.81 90 PRO A N 1
ATOM 735 C CA . PRO A 1 90 ? -5.169 10.896 12.054 1.00 96.81 90 PRO A CA 1
ATOM 736 C C . PRO A 1 90 ? -6.108 11.340 10.924 1.00 96.81 90 PRO A C 1
ATOM 738 O O . PRO A 1 90 ? -7.124 11.972 11.202 1.00 96.81 90 PRO A O 1
ATOM 741 N N . VAL A 1 91 ? -5.787 11.021 9.664 1.00 96.81 91 VAL A N 1
ATOM 742 C CA . VAL A 1 91 ? -6.658 11.316 8.512 1.00 96.81 91 VAL A CA 1
ATOM 743 C C . VAL A 1 91 ? -7.900 10.436 8.575 1.00 96.81 91 VAL A C 1
ATOM 745 O O . VAL A 1 91 ? -9.014 10.950 8.589 1.00 96.81 91 VAL A O 1
ATOM 748 N N . ALA A 1 92 ? -7.704 9.125 8.728 1.00 97.06 92 ALA A N 1
ATOM 749 C CA . ALA A 1 92 ? -8.798 8.166 8.855 1.00 97.06 92 ALA A CA 1
ATOM 750 C C . ALA A 1 92 ? -9.714 8.485 10.054 1.00 97.06 92 ALA A C 1
ATOM 752 O O . ALA A 1 92 ? -10.936 8.470 9.932 1.00 97.06 92 ALA A O 1
ATOM 753 N N . ASN A 1 93 ? -9.137 8.854 11.201 1.00 97.69 93 ASN A N 1
ATOM 754 C CA . ASN A 1 93 ? -9.905 9.248 12.383 1.00 97.69 93 ASN A CA 1
ATOM 755 C C . ASN A 1 93 ? -10.713 10.531 12.171 1.00 97.69 93 ASN A C 1
ATOM 757 O O . ASN A 1 93 ? -11.847 10.610 12.638 1.00 97.69 93 ASN A O 1
ATOM 761 N N . ARG A 1 94 ? -10.153 11.517 11.460 1.00 95.62 94 ARG A N 1
ATOM 762 C CA . ARG A 1 94 ? -10.871 12.747 11.107 1.00 95.62 94 ARG A CA 1
ATOM 763 C C . ARG A 1 94 ? -12.056 12.452 10.192 1.00 95.62 94 ARG A C 1
ATOM 765 O O . ARG A 1 94 ? -13.126 13.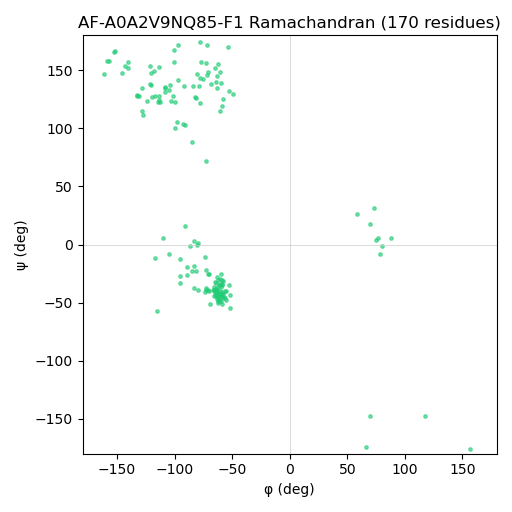012 10.401 1.00 95.62 94 ARG A O 1
ATOM 772 N N . TRP A 1 95 ? -11.884 11.571 9.209 1.00 95.94 95 TRP A N 1
ATOM 773 C CA . TRP A 1 95 ? -12.986 11.134 8.350 1.00 95.94 95 TRP A CA 1
ATOM 774 C C . TRP A 1 95 ? -14.078 10.438 9.154 1.00 95.94 95 TRP A C 1
ATOM 776 O O . TRP A 1 95 ? -15.240 10.813 9.038 1.00 95.94 95 TRP A O 1
ATOM 786 N N . ASN A 1 96 ? -13.712 9.502 10.032 1.00 96.56 96 ASN A N 1
ATOM 787 C CA . ASN A 1 96 ? -14.678 8.827 10.897 1.00 96.56 96 ASN A CA 1
ATOM 788 C C . ASN A 1 96 ? -15.436 9.815 11.792 1.00 96.56 96 ASN A C 1
ATOM 790 O O . ASN A 1 96 ? -16.646 9.695 11.942 1.00 96.56 96 ASN A O 1
ATOM 794 N N . GLU A 1 97 ? -14.759 10.820 12.351 1.00 96.75 97 GLU A N 1
ATOM 795 C CA . GLU A 1 97 ? -15.408 11.880 13.124 1.00 96.75 97 GLU A CA 1
ATOM 796 C C . GLU A 1 97 ? -16.409 12.688 12.283 1.00 96.75 97 GLU A C 1
ATOM 798 O O . GLU A 1 97 ? -17.556 12.854 12.693 1.00 96.75 97 GLU A O 1
ATOM 803 N N . GLN A 1 98 ? -16.010 13.136 11.091 1.00 95.50 98 GLN A N 1
ATOM 804 C CA . GLN A 1 98 ? -16.871 13.912 10.188 1.00 95.50 98 GLN A CA 1
ATOM 805 C C . GLN A 1 98 ? -18.078 13.114 9.679 1.00 95.50 98 GLN A C 1
ATOM 807 O O . GLN A 1 98 ? -19.147 13.683 9.466 1.00 95.50 98 GLN A O 1
ATOM 812 N N . LEU A 1 99 ? -17.914 11.802 9.501 1.00 95.56 99 LEU A N 1
ATOM 813 C CA . LEU A 1 99 ? -18.965 10.884 9.064 1.00 95.56 99 LEU A CA 1
ATOM 814 C C . LEU A 1 99 ? -19.820 10.347 10.225 1.00 95.56 99 LEU A C 1
ATOM 816 O O . LEU A 1 99 ? -20.748 9.578 9.987 1.00 95.56 99 LEU A O 1
ATOM 820 N N . GLY A 1 100 ? -19.526 10.728 11.473 1.00 96.69 100 GLY A N 1
ATOM 821 C CA . GLY A 1 100 ? -20.249 10.254 12.656 1.00 96.69 100 GLY A CA 1
ATOM 822 C C . GLY A 1 100 ? -20.012 8.777 12.994 1.00 96.69 100 GLY A C 1
ATOM 823 O O . GLY A 1 100 ? -20.791 8.189 13.740 1.00 96.69 100 GLY A O 1
ATOM 824 N N . ALA A 1 101 ? -18.954 8.164 12.460 1.00 95.62 101 ALA A N 1
ATOM 825 C CA . ALA A 1 101 ? -18.557 6.806 12.803 1.00 95.62 101 ALA A CA 1
ATOM 826 C C . ALA A 1 101 ? -17.895 6.771 14.191 1.00 95.62 101 ALA A C 1
ATOM 828 O O . ALA A 1 101 ? -17.126 7.666 14.550 1.00 95.62 101 ALA A O 1
ATOM 829 N N . GLU A 1 102 ? -18.151 5.718 14.969 1.00 94.19 102 GLU A N 1
ATOM 830 C CA . GLU A 1 102 ? -17.568 5.540 16.311 1.00 94.19 102 GLU A CA 1
ATOM 831 C C . GLU A 1 102 ? -16.141 4.974 16.277 1.00 94.19 102 GLU A C 1
ATOM 833 O O . GLU A 1 102 ? -15.365 5.169 17.212 1.00 94.19 102 GLU A O 1
ATOM 838 N N . GLU A 1 103 ? -15.765 4.292 15.192 1.00 94.00 103 GLU A N 1
ATOM 839 C CA . GLU A 1 103 ? -14.470 3.623 15.080 1.00 94.00 103 GLU A CA 1
ATOM 840 C C . GLU A 1 103 ? -13.301 4.618 15.129 1.00 94.00 103 GLU A C 1
ATOM 842 O O . GLU A 1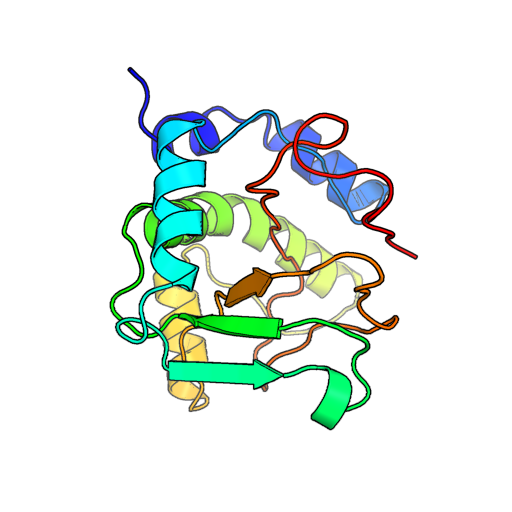 103 ? -13.303 5.653 14.453 1.00 94.00 103 GLU A O 1
ATOM 847 N N . ARG A 1 104 ? -12.269 4.297 15.916 1.00 96.50 104 ARG A N 1
ATOM 848 C CA . ARG A 1 104 ? -11.025 5.070 16.000 1.00 96.50 104 ARG A CA 1
ATOM 849 C C . ARG A 1 104 ? -9.817 4.154 15.855 1.00 96.50 104 ARG A C 1
ATOM 851 O O . ARG A 1 104 ? -9.663 3.175 16.584 1.00 96.50 104 ARG A O 1
ATOM 858 N N . PHE A 1 105 ? -8.936 4.514 14.934 1.00 97.81 105 PHE A N 1
ATOM 859 C CA . PHE A 1 105 ? -7.653 3.870 14.719 1.00 97.81 105 PHE A CA 1
ATOM 860 C C . PHE A 1 105 ? -6.639 4.356 15.767 1.00 97.81 105 PHE A C 1
ATOM 862 O O . PHE A 1 105 ? -6.583 5.558 16.050 1.00 97.81 105 PHE A O 1
ATOM 869 N N . PRO A 1 106 ? -5.838 3.452 16.357 1.00 98.25 106 PRO A N 1
ATOM 870 C CA . PRO A 1 106 ? -4.830 3.824 17.345 1.00 98.25 106 PRO A CA 1
ATOM 871 C C . PRO A 1 106 ? -3.646 4.553 16.694 1.00 98.25 106 PRO A C 1
ATOM 873 O O . PRO A 1 106 ? -3.522 4.600 15.476 1.00 98.25 106 PRO A O 1
ATOM 876 N N . GLU A 1 107 ? -2.741 5.088 17.512 1.00 97.88 107 GLU A N 1
ATOM 877 C CA . GLU A 1 107 ? -1.587 5.869 17.039 1.00 97.88 107 GLU A CA 1
ATOM 878 C C . GLU A 1 107 ? -0.516 5.025 16.332 1.00 97.88 107 GLU A C 1
ATOM 880 O O . GLU A 1 107 ? 0.236 5.538 15.505 1.00 97.88 107 GLU A O 1
ATOM 885 N N . THR A 1 108 ? -0.428 3.728 16.647 1.00 98.31 108 THR A N 1
ATOM 886 C CA . THR A 1 108 ? 0.627 2.847 16.132 1.00 98.31 108 THR A CA 1
ATOM 887 C C . THR A 1 108 ? 0.072 1.667 15.349 1.00 98.31 108 THR A C 1
ATOM 889 O O . THR A 1 108 ? -0.984 1.109 15.664 1.00 98.31 108 THR A O 1
ATOM 892 N N . HIS A 1 109 ? 0.836 1.243 14.341 1.00 98.12 109 HIS A N 1
ATOM 893 C CA . HIS A 1 109 ? 0.495 0.087 13.513 1.00 98.12 109 HIS A CA 1
ATOM 894 C C . HIS A 1 109 ? 0.388 -1.195 14.344 1.00 98.12 109 HIS A C 1
ATOM 896 O O . HIS A 1 109 ? -0.536 -1.987 14.164 1.00 98.12 109 HIS A O 1
ATOM 902 N N . GLU A 1 110 ? 1.285 -1.367 15.316 1.00 98.06 110 GLU A N 1
ATOM 903 C CA . GLU A 1 110 ? 1.271 -2.506 16.234 1.00 98.06 110 GLU A CA 1
ATOM 904 C C . GLU A 1 110 ? -0.027 -2.560 17.056 1.00 98.06 110 GLU A C 1
ATOM 906 O O . GLU A 1 110 ? -0.636 -3.625 17.192 1.00 98.06 110 GLU A O 1
ATOM 911 N N . ALA A 1 111 ? -0.483 -1.419 17.586 1.00 98.38 111 ALA A N 1
ATOM 912 C CA . ALA A 1 111 ? -1.741 -1.344 18.321 1.00 98.38 111 ALA A CA 1
ATOM 913 C C . ALA A 1 111 ? -2.938 -1.669 17.417 1.00 98.38 111 ALA A C 1
ATOM 915 O O . ALA A 1 111 ? -3.840 -2.395 17.840 1.00 98.38 111 ALA A O 1
ATOM 916 N N . PHE A 1 112 ? -2.920 -1.215 16.161 1.00 98.00 112 PHE A N 1
ATOM 917 C CA . PHE A 1 112 ? -3.963 -1.555 15.195 1.00 98.00 112 PHE A CA 1
ATOM 918 C C . PHE A 1 112 ? -3.990 -3.059 14.903 1.00 98.00 112 PHE A C 1
ATOM 920 O O . PHE A 1 112 ? -5.044 -3.685 14.998 1.00 98.00 112 PHE A O 1
ATOM 927 N N . LEU A 1 113 ? -2.829 -3.684 14.676 1.00 97.44 113 LEU A N 1
ATOM 928 C CA . LEU A 1 113 ? -2.745 -5.135 14.500 1.00 97.44 113 LEU A CA 1
ATOM 929 C C . LEU A 1 113 ? -3.238 -5.909 15.731 1.00 97.44 113 LEU A C 1
ATOM 931 O O . LEU A 1 113 ? -3.837 -6.973 15.571 1.00 97.44 113 LEU A O 1
ATOM 935 N N . LYS A 1 114 ? -3.028 -5.404 16.955 1.00 97.94 114 LYS A N 1
ATOM 936 C CA . LYS A 1 114 ? -3.604 -6.009 18.171 1.00 97.94 114 LYS A CA 1
ATOM 937 C C . LYS A 1 114 ? -5.135 -5.974 18.139 1.00 97.94 114 LYS A C 1
ATOM 939 O O . LYS A 1 114 ? -5.750 -6.988 18.465 1.00 97.94 114 LYS A O 1
ATOM 944 N N . SER A 1 115 ? -5.745 -4.867 17.714 1.00 97.19 115 SER A N 1
ATOM 945 C CA . SER A 1 115 ? -7.200 -4.777 17.514 1.00 97.19 115 SER A CA 1
ATOM 946 C C . SER A 1 115 ? -7.685 -5.743 16.430 1.00 97.19 115 SER A C 1
ATOM 948 O O . SER A 1 115 ? -8.624 -6.500 16.668 1.00 97.19 115 SER A O 1
ATOM 950 N N . CYS A 1 116 ? -6.988 -5.822 15.293 1.00 97.00 116 CYS A N 1
ATOM 951 C CA . CYS A 1 116 ? -7.298 -6.780 14.229 1.00 97.00 116 CYS A CA 1
ATOM 952 C C . CYS A 1 116 ? -7.271 -8.231 14.729 1.00 97.00 116 CYS A C 1
ATOM 954 O O . CYS A 1 116 ? -8.211 -8.986 14.484 1.00 97.00 116 CYS A O 1
ATOM 956 N N . ARG A 1 117 ? -6.244 -8.610 15.500 1.00 97.25 117 ARG A N 1
ATOM 957 C CA . ARG A 1 117 ? -6.122 -9.957 16.079 1.00 97.25 117 ARG A CA 1
ATOM 958 C C . ARG A 1 117 ? -7.254 -10.291 17.048 1.00 97.25 117 ARG A C 1
ATOM 960 O O . ARG A 1 117 ? -7.702 -11.433 17.049 1.00 97.25 117 ARG A O 1
ATOM 967 N N . LYS A 1 118 ? -7.734 -9.323 17.841 1.00 96.81 118 LYS A N 1
ATOM 968 C CA . LYS A 1 118 ? -8.903 -9.521 18.721 1.00 96.81 118 LYS A CA 1
ATOM 969 C C . LYS A 1 118 ? -10.166 -9.879 17.929 1.00 96.81 118 LYS A C 1
ATOM 971 O O . LYS A 1 118 ? -10.971 -10.652 18.428 1.00 96.81 118 LYS A O 1
ATOM 976 N N . GLN A 1 119 ? -10.274 -9.396 16.691 1.00 95.38 119 GLN A N 1
ATOM 977 C CA . GLN A 1 119 ? -11.356 -9.717 15.751 1.00 95.38 119 GLN A CA 1
ATOM 978 C C . GLN A 1 119 ? -11.048 -10.933 14.855 1.00 95.38 119 GLN A C 1
ATOM 980 O O . GLN A 1 119 ? -11.672 -11.118 13.816 1.00 95.38 119 GLN A O 1
ATOM 985 N N . GLY A 1 120 ? -10.046 -11.751 15.195 1.00 96.25 120 GLY A N 1
ATOM 986 C CA . GLY A 1 120 ? -9.667 -12.933 14.407 1.00 96.25 120 GLY A CA 1
ATOM 987 C C . GLY A 1 120 ? -8.915 -12.630 13.103 1.00 96.25 120 GLY A C 1
ATOM 988 O O . GLY A 1 120 ? -8.561 -13.550 12.365 1.00 96.25 120 GLY A O 1
ATOM 989 N N . GLN A 1 121 ? -8.602 -11.364 12.819 1.00 96.69 121 GLN A N 1
ATOM 990 C CA . GLN A 1 121 ? -7.869 -10.956 11.622 1.00 96.69 121 GLN A CA 1
ATOM 991 C C . GLN A 1 121 ? -6.356 -11.084 11.860 1.00 96.69 121 GLN A C 1
ATOM 993 O O . GLN A 1 121 ? -5.687 -10.152 12.309 1.00 96.69 121 GLN A O 1
ATOM 998 N N . THR A 1 122 ? -5.806 -12.267 11.582 1.00 95.81 122 THR A N 1
ATOM 999 C CA . THR A 1 122 ? -4.397 -12.612 11.875 1.00 95.81 122 THR A CA 1
ATOM 1000 C C . THR A 1 122 ? -3.483 -12.636 10.649 1.00 95.81 122 THR A C 1
ATOM 1002 O O . THR A 1 122 ? -2.267 -12.752 10.783 1.00 95.81 122 THR A O 1
ATOM 1005 N N . ARG A 1 123 ? -4.054 -12.519 9.449 1.00 96.19 123 ARG A N 1
ATOM 1006 C CA . ARG A 1 123 ? -3.352 -12.644 8.168 1.00 96.19 123 ARG A CA 1
ATOM 1007 C C . ARG A 1 123 ? -2.677 -11.323 7.756 1.00 96.19 123 ARG A C 1
ATOM 1009 O O . ARG A 1 123 ? -3.292 -10.264 7.824 1.00 96.19 123 ARG A O 1
ATOM 1016 N N . ALA A 1 124 ? -1.433 -11.383 7.277 1.00 95.94 124 ALA A N 1
ATOM 1017 C CA . ALA A 1 124 ? -0.695 -10.245 6.711 1.00 95.94 124 ALA A CA 1
ATOM 1018 C C . ALA A 1 124 ? -1.366 -9.618 5.466 1.00 95.94 124 ALA A C 1
ATOM 1020 O O . ALA A 1 124 ? -1.436 -10.231 4.414 1.00 95.94 124 ALA A O 1
ATOM 1021 N N . THR A 1 125 ? -1.834 -8.382 5.508 1.00 95.75 125 THR A N 1
ATOM 1022 C CA . THR A 1 125 ? -2.540 -7.783 4.356 1.00 95.75 125 THR A CA 1
ATOM 1023 C C . THR A 1 125 ? -1.706 -7.392 3.118 1.00 95.75 125 THR A C 1
ATOM 1025 O O . THR A 1 125 ? -2.306 -7.330 2.049 1.00 95.75 125 THR A O 1
ATOM 1028 N N . PRO A 1 126 ? -0.376 -7.156 3.178 1.00 97.06 126 PRO A N 1
ATOM 1029 C CA . PRO A 1 126 ? 0.393 -6.766 1.993 1.00 97.06 126 PRO A CA 1
ATOM 1030 C C . PRO A 1 126 ? 0.416 -7.831 0.900 1.00 97.06 126 PRO A C 1
ATOM 1032 O O . PRO A 1 126 ? 0.499 -9.030 1.179 1.00 97.06 126 PRO A O 1
ATOM 1035 N N . LEU A 1 127 ? 0.411 -7.376 -0.347 1.00 96.62 127 LEU A N 1
ATOM 1036 C CA . LEU A 1 127 ? 0.423 -8.228 -1.526 1.00 96.62 127 LEU A CA 1
ATOM 1037 C C . LEU A 1 127 ? 1.321 -7.645 -2.617 1.00 96.62 127 LEU A C 1
ATOM 1039 O O . LEU A 1 127 ? 1.593 -6.446 -2.637 1.00 96.62 127 LEU A O 1
ATOM 1043 N N . LEU A 1 128 ? 1.775 -8.518 -3.507 1.00 97.06 128 LEU A N 1
ATOM 1044 C CA . LEU A 1 128 ? 2.540 -8.181 -4.698 1.00 97.06 128 LEU A CA 1
ATOM 1045 C C . LEU A 1 128 ? 1.696 -8.530 -5.923 1.00 97.06 128 LEU A C 1
ATOM 1047 O O . LEU A 1 128 ? 1.271 -9.681 -6.050 1.00 97.06 128 LEU A O 1
ATOM 1051 N N . LEU A 1 129 ? 1.431 -7.545 -6.782 1.00 95.88 129 LEU A N 1
ATOM 1052 C CA . LEU A 1 129 ? 0.689 -7.743 -8.028 1.00 95.88 129 LEU A CA 1
ATOM 1053 C C . LEU A 1 129 ? 1.653 -7.909 -9.198 1.00 95.88 129 LEU A C 1
ATOM 1055 O O . LEU A 1 129 ? 2.657 -7.204 -9.275 1.00 95.88 129 LEU A O 1
ATOM 1059 N N . HIS A 1 130 ? 1.299 -8.801 -10.115 1.00 95.50 130 HIS A N 1
ATOM 1060 C CA . HIS A 1 130 ? 2.019 -9.051 -11.353 1.00 95.50 130 HIS A CA 1
ATOM 1061 C C . HIS A 1 130 ? 1.045 -9.085 -12.528 1.00 95.50 130 HIS A C 1
ATOM 1063 O O . HIS A 1 130 ? 0.042 -9.809 -12.514 1.00 95.50 130 HIS A O 1
ATOM 1069 N N . TYR A 1 131 ? 1.356 -8.304 -13.557 1.00 95.81 131 TYR A N 1
ATOM 1070 C CA . TYR A 1 131 ? 0.568 -8.217 -14.777 1.00 95.81 131 TYR A CA 1
ATOM 1071 C C . TYR A 1 131 ? 1.474 -8.427 -15.980 1.00 95.81 131 TYR A C 1
ATOM 1073 O O . TYR A 1 131 ? 2.542 -7.836 -16.082 1.00 95.81 131 TYR A O 1
ATOM 1081 N N . GLU A 1 132 ? 1.001 -9.256 -16.901 1.00 95.12 132 GLU A N 1
ATOM 1082 C CA . GLU A 1 132 ? 1.590 -9.424 -18.226 1.00 95.12 132 GLU A CA 1
ATOM 1083 C C . GLU A 1 132 ? 0.839 -8.564 -19.245 1.00 95.12 132 GLU A C 1
ATOM 1085 O O . GLU A 1 132 ? -0.239 -8.037 -18.955 1.00 95.12 132 GLU A O 1
ATOM 1090 N N . ALA A 1 133 ? 1.360 -8.474 -20.470 1.00 95.69 133 ALA A N 1
ATOM 1091 C CA . ALA A 1 133 ? 0.703 -7.758 -21.562 1.00 95.69 133 ALA A CA 1
ATOM 1092 C C . ALA A 1 133 ? -0.785 -8.153 -21.722 1.00 95.69 133 ALA A C 1
ATOM 1094 O O . ALA A 1 133 ? -1.153 -9.333 -21.791 1.00 95.69 133 ALA A O 1
ATOM 1095 N N . GLY A 1 134 ? -1.654 -7.138 -21.781 1.00 94.94 134 GLY A N 1
ATOM 1096 C CA . GLY A 1 134 ? -3.114 -7.294 -21.808 1.00 94.94 134 GLY A CA 1
ATOM 1097 C C . GLY A 1 134 ? -3.749 -7.621 -20.450 1.00 94.94 134 GLY A C 1
ATOM 1098 O O . GLY A 1 134 ? -4.947 -7.909 -20.395 1.00 94.94 134 GLY A O 1
ATOM 1099 N N . GLY A 1 135 ? -2.963 -7.626 -19.374 1.00 95.50 135 GLY A N 1
ATOM 1100 C CA . GLY A 1 135 ? -3.429 -7.736 -18.003 1.00 95.50 135 GLY A CA 1
ATOM 1101 C C . GLY A 1 135 ? -4.136 -6.469 -17.526 1.00 95.50 135 GLY A C 1
ATOM 1102 O O . GLY A 1 135 ? -3.827 -5.366 -17.965 1.00 95.50 135 GLY A O 1
ATOM 1103 N N . PHE A 1 136 ? -5.112 -6.638 -16.642 1.00 95.38 136 PHE A N 1
ATOM 1104 C CA . PHE A 1 136 ? -5.856 -5.548 -16.020 1.00 95.38 136 PHE A CA 1
ATOM 1105 C C . PHE A 1 136 ? -6.510 -6.027 -14.726 1.00 95.38 136 PHE A C 1
ATOM 1107 O O . PHE A 1 136 ? -6.786 -7.221 -14.559 1.00 95.38 136 PHE A O 1
ATOM 1114 N N . ASN A 1 137 ? -6.817 -5.083 -13.842 1.00 94.19 137 ASN A N 1
ATOM 1115 C CA . ASN A 1 137 ? -7.689 -5.306 -12.699 1.00 94.19 137 ASN A CA 1
ATOM 1116 C C . ASN A 1 137 ? -9.050 -4.664 -12.969 1.00 94.19 137 ASN A C 1
ATOM 1118 O O . ASN A 1 137 ? -9.121 -3.529 -13.439 1.00 94.19 137 ASN A O 1
ATOM 1122 N N . CYS A 1 138 ? -10.128 -5.399 -12.714 1.00 93.88 138 CYS A N 1
ATOM 1123 C CA . CYS A 1 138 ? -11.476 -4.850 -12.783 1.00 93.88 138 CYS A CA 1
ATOM 1124 C C . CYS A 1 138 ? -11.644 -3.727 -11.750 1.00 93.88 138 CYS A C 1
ATOM 1126 O O . CYS A 1 138 ? -10.987 -3.722 -10.710 1.00 93.88 138 CYS A O 1
ATOM 1128 N N . LEU A 1 139 ? -12.580 -2.808 -11.999 1.00 93.94 139 LEU A N 1
ATOM 1129 C CA . LEU A 1 139 ? -12.978 -1.825 -10.993 1.00 93.94 139 LEU A CA 1
ATOM 1130 C C . LEU A 1 139 ? -13.488 -2.550 -9.739 1.00 93.94 139 LEU A C 1
ATOM 1132 O O . LEU A 1 139 ? -14.386 -3.390 -9.825 1.00 93.94 139 LEU A O 1
ATOM 1136 N N . HIS A 1 140 ? -12.906 -2.232 -8.588 1.00 92.19 140 HIS A N 1
ATOM 1137 C CA . HIS A 1 140 ? -13.250 -2.835 -7.307 1.00 92.19 140 HIS A CA 1
ATOM 1138 C C . HIS A 1 140 ? -12.975 -1.857 -6.164 1.00 92.19 140 HIS A C 1
ATOM 1140 O O . HIS A 1 140 ? -12.297 -0.846 -6.337 1.00 92.19 140 HIS A O 1
ATOM 1146 N N . GLN A 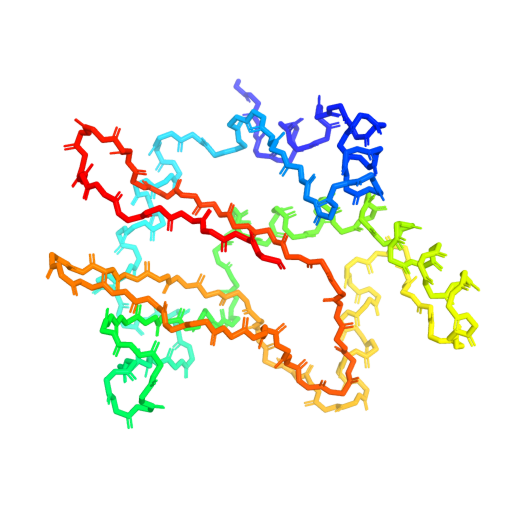1 141 ? -13.505 -2.190 -4.992 1.00 91.19 141 GLN A N 1
ATOM 1147 C CA . GLN A 1 141 ? -13.121 -1.588 -3.722 1.00 91.19 141 GLN A CA 1
ATOM 1148 C C . GLN A 1 141 ? -12.330 -2.631 -2.941 1.00 91.19 141 GLN A C 1
ATOM 1150 O O . GLN A 1 141 ? -12.758 -3.784 -2.847 1.00 91.19 141 GLN A O 1
ATOM 1155 N N . ASP A 1 142 ? -11.176 -2.244 -2.408 1.00 89.06 142 ASP A N 1
ATOM 1156 C CA . ASP A 1 142 ? -10.325 -3.155 -1.651 1.00 89.06 142 ASP A CA 1
ATOM 1157 C C . ASP A 1 142 ? -10.651 -3.056 -0.158 1.00 89.06 142 ASP A C 1
ATOM 1159 O O . ASP A 1 142 ? -10.324 -2.080 0.519 1.00 89.06 142 ASP A O 1
ATOM 1163 N N . ILE A 1 143 ? -11.367 -4.062 0.340 1.00 89.31 143 ILE A N 1
ATOM 1164 C CA . ILE A 1 143 ? -11.820 -4.149 1.726 1.00 89.31 143 ILE A CA 1
ATOM 1165 C C . ILE A 1 143 ? -11.490 -5.547 2.241 1.00 89.31 143 ILE A C 1
ATOM 1167 O O . ILE A 1 143 ? -11.858 -6.556 1.636 1.00 89.31 143 ILE A O 1
ATOM 1171 N N . TYR A 1 144 ? -10.816 -5.610 3.388 1.00 87.69 144 TYR A N 1
ATOM 1172 C CA . TYR A 1 144 ? -10.455 -6.865 4.036 1.00 87.69 144 TYR A CA 1
ATOM 1173 C C . TYR A 1 144 ? -10.892 -6.883 5.500 1.00 87.69 144 TYR A C 1
ATOM 1175 O O . TYR A 1 144 ? -10.331 -6.168 6.328 1.00 87.69 144 TYR A O 1
ATOM 1183 N N . GLY A 1 145 ? -11.825 -7.794 5.787 1.00 89.69 145 GLY A N 1
ATOM 1184 C CA . GLY A 1 145 ? -12.291 -8.141 7.125 1.00 89.69 145 GLY A CA 1
ATOM 1185 C C . GLY A 1 145 ? -13.036 -7.020 7.859 1.00 89.69 145 GLY A C 1
ATOM 1186 O O . GLY A 1 145 ? -13.363 -5.990 7.280 1.00 89.69 145 GLY A O 1
ATOM 1187 N N . GLU A 1 146 ? -13.365 -7.278 9.126 1.00 90.56 146 GLU A N 1
ATOM 1188 C CA . GLU A 1 146 ? -14.261 -6.433 9.929 1.00 90.56 146 GLU A CA 1
ATOM 1189 C C . GLU A 1 146 ? -13.648 -5.079 10.310 1.00 90.56 146 GLU A C 1
ATOM 1191 O O . GLU A 1 146 ? -14.343 -4.071 10.287 1.00 90.56 146 GLU A O 1
ATOM 1196 N N . LEU A 1 147 ? -12.353 -5.041 10.663 1.00 93.62 147 LEU A N 1
ATOM 1197 C CA . LEU A 1 147 ? -11.651 -3.768 10.895 1.00 93.62 147 LEU A CA 1
ATOM 1198 C C . LEU A 1 147 ? -10.850 -3.423 9.647 1.00 93.62 147 LEU A C 1
ATOM 1200 O O . LEU A 1 147 ? -9.751 -3.956 9.449 1.00 93.62 147 LEU A O 1
ATOM 1204 N N . ALA A 1 148 ? -11.397 -2.522 8.837 1.00 93.56 148 ALA A N 1
ATOM 1205 C CA . ALA A 1 148 ? -10.799 -2.065 7.594 1.00 93.56 148 ALA A CA 1
ATOM 1206 C C . ALA A 1 148 ? -10.170 -0.677 7.777 1.00 93.56 148 ALA A C 1
ATOM 1208 O O . ALA A 1 148 ? -10.836 0.282 8.156 1.00 93.56 148 ALA A O 1
ATOM 1209 N N . PHE A 1 149 ? -8.874 -0.552 7.483 1.00 95.88 149 PHE A N 1
ATOM 1210 C CA . PHE A 1 149 ? -8.226 0.759 7.430 1.00 95.88 149 PHE A CA 1
ATOM 1211 C C . PHE A 1 149 ? -8.522 1.412 6.068 1.00 95.88 149 PHE A C 1
ATOM 1213 O O . PHE A 1 149 ? -8.237 0.782 5.049 1.00 95.88 149 PHE A O 1
ATOM 1220 N N . PRO A 1 150 ? -9.055 2.647 6.011 1.00 95.06 150 PRO A N 1
ATOM 1221 C CA . PRO A 1 150 ? -9.627 3.212 4.783 1.00 95.06 150 PRO A CA 1
ATOM 1222 C C . PRO A 1 150 ? -8.588 3.752 3.791 1.00 95.06 150 PRO A C 1
ATOM 1224 O O . PRO A 1 150 ? -8.953 4.303 2.758 1.00 95.06 150 PRO A O 1
ATOM 1227 N N . LEU A 1 151 ? -7.295 3.649 4.106 1.00 95.94 151 LEU A N 1
ATOM 1228 C CA . LEU A 1 151 ? -6.212 4.187 3.289 1.00 95.94 151 LEU A CA 1
ATOM 1229 C C . LEU A 1 151 ? -5.265 3.072 2.860 1.00 95.94 151 LEU A C 1
ATOM 1231 O O . LEU A 1 151 ? -4.861 2.227 3.662 1.00 95.94 151 LEU A O 1
ATOM 1235 N N . GLN A 1 152 ? -4.860 3.123 1.596 1.00 95.50 152 GLN A N 1
ATOM 1236 C CA . GLN A 1 152 ? -3.936 2.172 0.995 1.00 95.50 152 GLN A CA 1
ATOM 1237 C C . GLN A 1 152 ? -2.701 2.892 0.459 1.00 95.50 152 GLN A C 1
ATOM 1239 O O . GLN A 1 152 ? -2.747 4.069 0.109 1.00 95.50 152 GLN A O 1
ATOM 1244 N N . MET A 1 153 ? -1.585 2.167 0.396 1.00 95.88 153 MET A N 1
ATOM 1245 C CA . MET A 1 153 ? -0.358 2.635 -0.237 1.00 95.88 153 MET A CA 1
ATOM 1246 C C . MET A 1 153 ? 0.058 1.627 -1.301 1.00 95.88 153 MET A C 1
ATOM 1248 O O . MET A 1 153 ? 0.288 0.457 -0.992 1.00 95.88 153 MET A O 1
ATOM 1252 N N . THR A 1 154 ? 0.198 2.108 -2.531 1.00 96.56 154 THR A N 1
ATOM 1253 C CA . THR A 1 154 ? 0.615 1.314 -3.689 1.00 96.56 154 THR A CA 1
ATOM 1254 C C . THR A 1 154 ? 1.976 1.805 -4.156 1.00 96.56 154 THR A C 1
ATOM 1256 O O . THR A 1 154 ? 2.170 3.000 -4.361 1.00 96.56 154 THR A O 1
ATOM 1259 N N . CYS A 1 155 ? 2.932 0.889 -4.306 1.00 96.38 155 CYS A N 1
ATOM 1260 C CA . CYS A 1 155 ? 4.257 1.189 -4.844 1.00 96.38 155 CYS A CA 1
ATOM 1261 C C . CYS A 1 155 ? 4.414 0.497 -6.197 1.00 96.38 155 CYS A C 1
ATOM 1263 O O . CYS A 1 155 ? 4.320 -0.728 -6.270 1.00 96.38 155 CYS A O 1
ATOM 1265 N N . PHE A 1 156 ? 4.693 1.266 -7.245 1.00 96.38 156 PHE A N 1
ATOM 1266 C CA . PHE A 1 156 ? 5.057 0.715 -8.547 1.00 96.38 156 PHE A CA 1
ATOM 1267 C C . PHE A 1 156 ? 6.516 0.274 -8.494 1.00 96.38 156 PHE A C 1
ATOM 1269 O O . PHE A 1 156 ? 7.398 1.063 -8.156 1.00 96.38 156 PHE A O 1
ATOM 1276 N N . LEU A 1 157 ? 6.757 -1.008 -8.763 1.00 97.31 157 LEU A N 1
ATOM 1277 C CA . LEU A 1 157 ? 8.103 -1.589 -8.722 1.00 97.31 157 LEU A CA 1
ATOM 1278 C C . LEU A 1 157 ? 8.780 -1.628 -10.099 1.00 97.31 157 LEU A C 1
ATOM 1280 O O . LEU A 1 157 ? 9.987 -1.848 -10.164 1.00 97.31 157 LEU A O 1
ATOM 1284 N N . SER A 1 158 ? 7.998 -1.395 -11.153 1.00 95.06 158 SER A N 1
ATOM 1285 C CA . SER A 1 158 ? 8.411 -1.300 -12.554 1.00 95.06 158 SER A C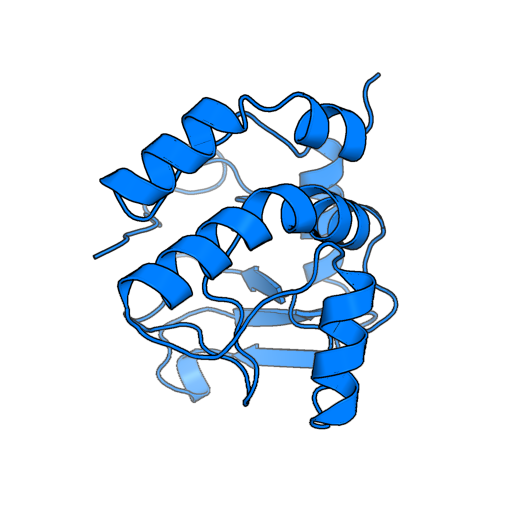A 1
ATOM 1286 C C . SER A 1 158 ? 8.197 0.125 -13.065 1.00 95.06 158 SER A C 1
ATOM 1288 O O . SER A 1 158 ? 7.311 0.837 -12.580 1.00 95.06 158 SER A O 1
ATOM 1290 N N . GLN A 1 159 ? 8.981 0.532 -14.056 1.00 93.44 159 GLN A N 1
ATOM 1291 C CA . GLN A 1 159 ? 8.999 1.881 -14.604 1.00 93.44 159 GLN A CA 1
ATOM 1292 C C . GLN A 1 159 ? 8.186 1.980 -15.903 1.00 93.44 159 GLN A C 1
ATOM 1294 O O . GLN A 1 159 ? 8.461 1.294 -16.886 1.00 93.44 159 GLN A O 1
ATOM 1299 N N . ALA A 1 160 ? 7.190 2.869 -15.923 1.00 93.69 160 ALA A N 1
ATOM 1300 C CA . ALA A 1 160 ? 6.408 3.151 -17.126 1.00 93.69 160 ALA A CA 1
ATOM 1301 C C . ALA A 1 160 ? 7.290 3.766 -18.228 1.00 93.69 160 ALA A C 1
ATOM 1303 O O . ALA A 1 160 ? 8.144 4.608 -17.949 1.00 93.69 160 ALA A O 1
ATOM 1304 N N . GLY A 1 161 ? 7.074 3.353 -19.477 1.00 94.75 161 GLY A N 1
ATOM 1305 C CA . GLY A 1 161 ? 7.871 3.758 -20.639 1.00 94.75 161 GLY A CA 1
ATOM 1306 C C . GLY A 1 161 ? 9.218 3.037 -20.778 1.00 94.75 161 GLY A C 1
ATOM 1307 O O . GLY A 1 161 ? 9.863 3.181 -21.813 1.00 94.75 161 GLY A O 1
ATOM 1308 N N . GLU A 1 162 ? 9.634 2.252 -19.777 1.00 94.62 162 GLU A N 1
ATOM 1309 C CA . GLU A 1 162 ? 10.810 1.373 -19.860 1.00 94.62 162 GLU A CA 1
ATOM 1310 C C . GLU A 1 162 ? 10.406 -0.102 -19.768 1.00 94.62 162 GLU A C 1
ATOM 1312 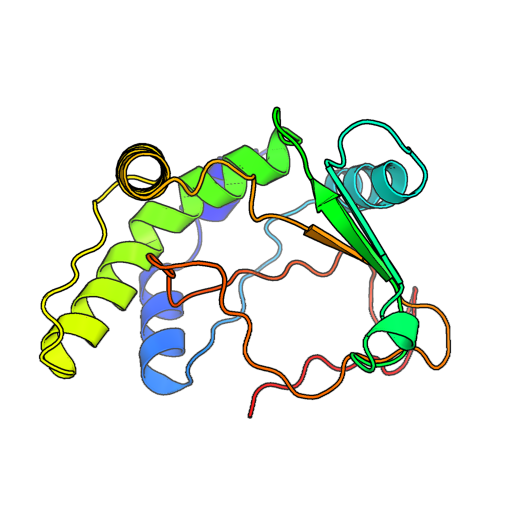O O . GLU A 1 162 ? 10.676 -0.876 -20.683 1.00 94.62 162 GLU A O 1
ATOM 1317 N N . ASP A 1 163 ? 9.721 -0.478 -18.687 1.00 94.88 163 ASP A N 1
ATOM 1318 C CA . ASP A 1 163 ? 9.309 -1.858 -18.422 1.00 94.88 163 ASP A CA 1
ATOM 1319 C C . ASP A 1 163 ? 7.934 -2.184 -19.027 1.00 94.88 163 ASP A C 1
ATOM 1321 O O . ASP A 1 163 ? 7.635 -3.347 -19.301 1.00 94.88 163 ASP A O 1
ATOM 1325 N N . TYR A 1 164 ? 7.073 -1.175 -19.210 1.00 95.25 164 TYR A N 1
ATOM 1326 C CA . TYR A 1 164 ? 5.724 -1.346 -19.756 1.00 95.25 164 TYR A CA 1
ATOM 1327 C C . TYR A 1 164 ? 5.157 -0.060 -20.373 1.00 95.25 164 TYR A C 1
ATOM 1329 O O . TYR A 1 164 ? 5.547 1.052 -20.015 1.00 95.25 164 TYR A O 1
ATOM 1337 N N . GLU A 1 165 ? 4.178 -0.228 -21.265 1.00 95.88 165 GLU A N 1
ATOM 1338 C CA . GLU A 1 165 ? 3.321 0.836 -21.803 1.00 95.88 165 GLU A CA 1
ATOM 1339 C C . GLU A 1 165 ? 1.851 0.569 -21.428 1.00 95.88 165 GLU A C 1
ATOM 1341 O O . GLU A 1 165 ? 1.436 -0.587 -21.299 1.00 95.88 165 GLU A O 1
ATOM 1346 N N . GLY A 1 166 ? 1.058 1.633 -21.254 1.00 95.25 166 GLY A N 1
ATOM 1347 C CA . GLY A 1 166 ? -0.298 1.551 -20.690 1.00 95.25 166 GLY A CA 1
ATOM 1348 C C . GLY A 1 166 ? -0.280 1.198 -19.197 1.00 95.25 166 GLY A C 1
ATOM 1349 O O . GLY A 1 166 ? 0.649 1.574 -18.484 1.00 95.25 166 GLY A O 1
ATOM 1350 N N . GLY A 1 167 ? -1.288 0.463 -18.715 1.00 94.31 167 GLY A N 1
ATOM 1351 C CA . GLY A 1 167 ? -1.322 -0.039 -17.332 1.00 94.31 167 GLY A CA 1
ATOM 1352 C C . GLY A 1 167 ? -1.613 1.044 -16.291 1.00 94.31 167 GLY A C 1
ATOM 1353 O O . GLY A 1 167 ? -1.112 0.981 -15.168 1.00 94.31 167 GLY A O 1
ATOM 1354 N N . GLU A 1 168 ? -2.395 2.053 -16.669 1.00 95.06 168 GLU A N 1
ATOM 1355 C CA . GLU A 1 168 ? -2.706 3.206 -15.838 1.00 95.06 168 GLU A CA 1
ATOM 1356 C C . GLU A 1 168 ? -3.407 2.807 -14.533 1.00 95.06 168 GLU A C 1
ATOM 1358 O O . GLU A 1 168 ? -4.324 1.983 -14.503 1.00 95.06 168 GLU A O 1
ATOM 1363 N N . PHE A 1 169 ? -3.010 3.454 -13.437 1.00 94.81 169 PHE A N 1
ATOM 1364 C CA . PHE A 1 169 ? -3.675 3.310 -12.149 1.00 94.81 169 PHE A CA 1
ATOM 1365 C C . PHE A 1 169 ? -4.762 4.371 -12.007 1.00 94.81 169 PHE A C 1
ATOM 1367 O O . PHE A 1 169 ? -4.478 5.547 -11.772 1.00 94.81 169 PHE A O 1
ATOM 1374 N N . VAL A 1 170 ? -6.009 3.946 -12.191 1.00 95.12 170 VAL A N 1
ATOM 1375 C CA . VAL A 1 170 ? -7.172 4.834 -12.234 1.00 95.12 170 VAL A CA 1
ATOM 1376 C C . VAL A 1 170 ? -7.918 4.789 -10.904 1.00 95.12 170 VAL A C 1
ATOM 1378 O O . VAL A 1 170 ? -8.294 3.718 -10.430 1.00 95.12 170 VAL A O 1
ATOM 1381 N N . LEU A 1 171 ? -8.158 5.969 -10.334 1.00 93.50 171 LEU A N 1
ATOM 1382 C CA . LEU A 1 171 ? -9.040 6.190 -9.190 1.00 93.50 171 LEU A CA 1
ATOM 1383 C C . LEU A 1 171 ? -10.297 6.916 -9.688 1.00 93.50 171 LEU A C 1
ATOM 1385 O O . LEU A 1 171 ? -10.177 7.836 -10.500 1.00 93.50 171 LEU A O 1
ATOM 1389 N N . LEU A 1 172 ? -11.476 6.478 -9.236 1.00 86.88 172 LEU A N 1
ATOM 1390 C CA . LEU A 1 172 ? -12.788 7.020 -9.616 1.00 86.88 172 LEU A CA 1
ATOM 1391 C C . LEU A 1 172 ? -13.553 7.524 -8.395 1.00 86.88 172 LEU A C 1
ATOM 1393 O O . LEU A 1 172 ? -13.490 6.833 -7.353 1.00 86.88 172 LEU A O 1
#

Radius of gyration: 16.73 Å; Cα contacts (8 Å, |Δi|>4): 170; chains: 1; bounding box: 43×38×40 Å

Sequence (172 aa):
MQNVMQRVQGLDWPGLRESIQEKGYALTPEVLTAKQCRGLVELYGCDQGFRSHIVMQRYRFGRGEYKYFDYPLPPVVQEIRETCFPHLAPVANRWNEQLGAEERFPETHEAFLKSCRKQGQTRATPLLLHYEAGGFNCLHQDIYGELAFPLQMTCFLSQAGEDYEGGEFVLL

Solvent-accessible surface area (backbone atoms only — not comparable to full-atom values): 10761 Å² total; per-residue (Å²): 132,82,53,54,56,56,44,60,71,68,46,65,56,71,62,41,52,50,35,29,72,77,70,74,46,66,84,77,79,87,54,68,52,74,70,55,28,50,57,57,57,58,46,71,83,45,80,71,61,45,73,47,77,45,58,25,59,84,72,72,45,35,36,40,36,36,34,29,36,24,84,76,60,60,64,72,60,47,45,48,51,52,60,48,35,51,72,46,30,62,54,55,34,50,51,24,56,76,72,70,46,86,70,70,66,53,73,42,44,68,57,41,49,52,55,33,43,77,71,71,51,76,74,54,83,58,65,51,79,48,69,58,96,90,39,46,73,52,94,79,82,94,78,60,77,92,75,60,77,93,74,85,87,87,80,82,65,66,50,79,81,78,76,45,79,82,85,79,89,82,85,130

Secondary structure (DSSP, 8-state):
---HHHHHHTS-HHHHHHHHHHHS---PSP-S-HHHHHHHHHHTT-STTEEEEEEGGGGTSEE-EEEEEPSSPPHHHHHHHHHHHHHHHHHHHHHHHHTT------SSHHHHHHHHHHTT--S---EEEE--TT-EE-S-----SSS--S-------S-BTTTBS-------

Foldseek 3Di:
DDALLRQLLPWPLVVQLVCCVPPVGDDTDDSDDLVRLVVVVVCVPPPPQFPDKDQCVVVVQWGWIKTHGFPPHDPSVVSNQFNCCLSCQVSQQVVCVVVVHPDHDDNTPVVNQVVCVVQVNNGRGDMDIGADPRTDGDDDDDADDDDGDRDDDDDDSDDDPPRDDDHDDDDD

pLDDT: mean 94.86, std 4.19, range [63.66, 98.44]